Protein AF-A0A836CJT6-F1 (afdb_monomer_lite)

Foldseek 3Di:
DVVVLVVLLVVLLVLLVCCLPPVLVVLLVCLVVVVLVCLLVVLLVPVVVSCVPNLVSLVVSLVVLVVCCVPVVDVLSVLLSVLSVCLNVLCVPVLVVLSVCSNVSDDDCVSVSSNSNSVSSVVSSCSSVVSVD

pLDDT: mean 92.25, std 6.85, range [55.88, 97.19]

Organism: NCBI:txid303371

Structure (mmCIF, N/CA/C/O backbone):
data_AF-A0A836CJT6-F1
#
_entry.id   AF-A0A836CJT6-F1
#
loop_
_atom_site.group_PDB
_atom_site.id
_atom_site.type_symbol
_atom_site.label_atom_id
_atom_site.label_alt_id
_atom_site.label_comp_id
_atom_site.label_asym_id
_atom_site.label_entity_id
_atom_site.label_seq_id
_atom_site.pdbx_PDB_ins_code
_atom_site.Cartn_x
_atom_site.Cartn_y
_atom_site.Cartn_z
_atom_site.occupancy
_atom_site.B_iso_or_equiv
_atom_site.auth_seq_id
_atom_site.auth_comp_id
_atom_site.auth_asym_id
_atom_site.auth_atom_id
_atom_site.pdbx_PDB_model_num
ATOM 1 N N . MET A 1 1 ? 16.623 2.764 -16.867 1.00 82.31 1 MET A N 1
ATOM 2 C CA . MET A 1 1 ? 15.172 2.897 -16.594 1.00 82.31 1 MET A CA 1
ATOM 3 C C . MET A 1 1 ? 14.659 1.718 -15.795 1.00 82.31 1 MET A C 1
ATOM 5 O O . MET A 1 1 ? 14.058 1.950 -14.761 1.00 82.31 1 MET A O 1
ATOM 9 N N . GLU A 1 2 ? 14.946 0.492 -16.228 1.00 87.88 2 GLU A N 1
ATOM 10 C CA . GLU A 1 2 ? 14.564 -0.740 -15.528 1.00 87.88 2 GLU A CA 1
ATOM 11 C C . GLU A 1 2 ? 15.011 -0.769 -14.060 1.00 87.88 2 GLU A C 1
ATOM 13 O O . GLU A 1 2 ? 14.169 -0.900 -13.185 1.00 87.88 2 GLU A O 1
ATOM 18 N N . ALA A 1 3 ? 16.288 -0.495 -13.761 1.00 92.44 3 ALA A N 1
ATOM 19 C CA . ALA A 1 3 ? 16.773 -0.433 -12.375 1.00 92.44 3 ALA A CA 1
ATOM 20 C C . ALA A 1 3 ? 15.994 0.568 -11.494 1.00 92.44 3 ALA A C 1
ATOM 22 O O . ALA A 1 3 ? 15.660 0.266 -10.355 1.00 92.44 3 ALA A O 1
ATOM 23 N N . ALA A 1 4 ? 15.654 1.749 -12.025 1.00 93.69 4 ALA A N 1
ATOM 24 C CA . ALA A 1 4 ? 14.857 2.735 -11.292 1.00 93.69 4 ALA A CA 1
ATOM 25 C C . ALA A 1 4 ? 13.405 2.264 -11.092 1.00 93.69 4 ALA A C 1
ATOM 27 O O . ALA A 1 4 ? 12.839 2.462 -10.019 1.00 93.69 4 ALA A O 1
ATOM 28 N N . ALA A 1 5 ? 12.820 1.618 -12.106 1.00 92.75 5 ALA A N 1
ATOM 29 C CA . ALA A 1 5 ? 11.484 1.037 -12.022 1.00 92.75 5 ALA A CA 1
ATOM 30 C C . ALA A 1 5 ? 11.434 -0.085 -10.972 1.00 92.75 5 ALA A C 1
ATOM 32 O O . ALA A 1 5 ? 10.568 -0.050 -10.103 1.00 92.75 5 ALA A O 1
ATOM 33 N N . LEU A 1 6 ? 12.416 -0.992 -10.980 1.00 93.62 6 LEU A N 1
ATOM 34 C CA . LEU A 1 6 ? 12.587 -2.057 -9.989 1.00 93.62 6 LEU A CA 1
ATOM 35 C C . LEU A 1 6 ? 12.739 -1.505 -8.569 1.00 93.62 6 LEU A C 1
ATOM 37 O O . LEU A 1 6 ? 12.069 -1.988 -7.662 1.00 93.62 6 LEU A O 1
ATOM 41 N N . THR A 1 7 ? 13.553 -0.465 -8.365 1.00 95.19 7 THR A N 1
ATOM 42 C CA . THR A 1 7 ? 13.710 0.163 -7.043 1.00 95.19 7 THR A CA 1
ATOM 43 C C . THR A 1 7 ? 12.394 0.748 -6.534 1.00 95.19 7 THR A C 1
ATOM 45 O O . THR A 1 7 ? 11.990 0.458 -5.408 1.00 95.19 7 THR A O 1
ATOM 48 N N . LEU A 1 8 ? 11.692 1.546 -7.349 1.00 95.38 8 LEU A N 1
ATOM 49 C CA . LEU A 1 8 ? 10.407 2.123 -6.935 1.00 95.38 8 LEU A CA 1
ATOM 50 C C . LEU A 1 8 ? 9.344 1.047 -6.709 1.00 95.38 8 LEU A C 1
ATOM 52 O O . LEU A 1 8 ? 8.547 1.156 -5.780 1.00 95.38 8 LEU A O 1
ATOM 56 N N . HIS A 1 9 ? 9.347 -0.003 -7.524 1.00 95.38 9 HIS A N 1
ATOM 57 C CA . HIS A 1 9 ? 8.439 -1.130 -7.368 1.00 95.38 9 HIS A CA 1
ATOM 58 C C . HIS A 1 9 ? 8.728 -1.899 -6.082 1.00 95.38 9 HIS A C 1
ATOM 60 O O . HIS A 1 9 ? 7.799 -2.206 -5.343 1.00 95.38 9 HIS A O 1
ATOM 66 N N . GLY A 1 10 ? 10.000 -2.142 -5.756 1.00 95.75 10 GLY A N 1
ATOM 67 C CA . GLY A 1 10 ? 10.403 -2.790 -4.508 1.00 95.75 10 GLY A CA 1
ATOM 68 C C . GLY A 1 10 ? 9.956 -1.992 -3.285 1.00 95.75 10 GLY A C 1
ATOM 69 O O . GLY A 1 10 ? 9.366 -2.552 -2.362 1.00 95.75 10 GLY A O 1
ATOM 70 N N . LEU A 1 11 ? 10.137 -0.667 -3.313 1.00 96.12 11 LEU A N 1
ATOM 71 C CA . LEU A 1 11 ? 9.628 0.234 -2.273 1.00 96.12 11 LEU A CA 1
ATOM 72 C C . LEU A 1 11 ? 8.097 0.188 -2.176 1.00 96.12 11 LEU A C 1
ATOM 74 O O . LEU A 1 11 ? 7.547 0.085 -1.080 1.00 96.12 11 LEU A O 1
ATOM 78 N N . HIS A 1 12 ? 7.404 0.226 -3.315 1.00 95.50 12 HIS A N 1
ATOM 79 C CA . HIS A 1 12 ? 5.946 0.173 -3.373 1.00 95.50 12 HIS A CA 1
ATOM 80 C C . HIS A 1 12 ? 5.402 -1.153 -2.822 1.00 95.50 12 HIS A C 1
ATOM 82 O O . HIS A 1 12 ? 4.493 -1.166 -1.991 1.00 95.50 12 HIS A O 1
ATOM 88 N N . ALA A 1 13 ? 5.975 -2.281 -3.235 1.00 95.31 13 ALA A N 1
ATOM 89 C CA . ALA A 1 13 ? 5.598 -3.602 -2.755 1.00 95.31 13 ALA A CA 1
ATOM 90 C C . ALA A 1 13 ? 5.935 -3.800 -1.277 1.00 95.31 13 ALA A C 1
ATOM 92 O O . ALA A 1 13 ? 5.105 -4.334 -0.543 1.00 95.31 13 ALA A O 1
ATOM 93 N N . GLY A 1 14 ? 7.080 -3.294 -0.812 1.00 95.75 14 GLY A N 1
ATOM 94 C CA . GLY A 1 14 ? 7.437 -3.268 0.604 1.00 95.75 14 GLY A CA 1
ATOM 95 C C . GLY A 1 14 ? 6.433 -2.476 1.444 1.00 95.75 14 GLY A C 1
ATOM 96 O O . GLY A 1 14 ? 5.975 -2.967 2.475 1.00 95.75 14 GLY A O 1
ATOM 97 N N . ALA A 1 15 ? 6.010 -1.297 0.977 1.00 95.00 15 ALA A N 1
ATOM 98 C CA . ALA A 1 15 ? 4.978 -0.503 1.642 1.00 95.00 15 ALA A CA 1
ATOM 99 C C . ALA A 1 15 ? 3.629 -1.242 1.684 1.00 95.00 15 ALA A C 1
ATOM 101 O O . ALA A 1 15 ? 3.010 -1.345 2.743 1.00 95.00 15 ALA A O 1
ATOM 102 N N . MET A 1 16 ? 3.192 -1.828 0.564 1.00 94.69 16 MET A N 1
ATOM 103 C CA . MET A 1 16 ? 1.957 -2.621 0.516 1.00 94.69 16 MET A CA 1
ATOM 104 C C . MET A 1 16 ? 2.021 -3.843 1.436 1.00 94.69 16 MET A C 1
ATOM 106 O O . MET A 1 16 ? 1.040 -4.163 2.113 1.00 94.69 16 MET A O 1
ATOM 110 N N . LEU A 1 17 ? 3.169 -4.521 1.488 1.00 95.75 17 LEU A N 1
ATOM 111 C CA . LEU A 1 17 ? 3.397 -5.643 2.388 1.00 95.75 17 LEU A CA 1
ATOM 112 C C . LEU A 1 17 ? 3.323 -5.188 3.844 1.00 95.75 17 LEU A C 1
ATOM 114 O O . LEU A 1 17 ? 2.569 -5.786 4.603 1.00 95.75 17 LEU A O 1
ATOM 118 N N . PHE A 1 18 ? 4.018 -4.109 4.211 1.00 95.56 18 PHE A N 1
ATOM 119 C CA . PHE A 1 18 ? 3.990 -3.541 5.559 1.00 95.56 18 PHE A CA 1
ATOM 120 C C . PHE A 1 18 ? 2.566 -3.195 6.000 1.00 95.56 18 PHE A C 1
ATOM 122 O O . PHE A 1 18 ? 2.142 -3.570 7.093 1.00 95.56 18 PHE A O 1
ATOM 129 N N . VAL A 1 19 ? 1.783 -2.532 5.144 1.00 94.94 19 VAL A N 1
ATOM 130 C CA . VAL A 1 19 ? 0.396 -2.199 5.487 1.00 94.94 19 VAL A CA 1
ATOM 131 C C . VAL A 1 19 ? -0.440 -3.466 5.691 1.00 94.94 19 VAL A C 1
ATOM 133 O O . VAL A 1 19 ? -1.227 -3.539 6.630 1.00 94.94 19 VAL A O 1
ATOM 136 N N . SER A 1 20 ? -0.256 -4.482 4.853 1.00 95.25 20 SER A N 1
ATOM 137 C CA . SER A 1 20 ? -0.975 -5.755 4.953 1.00 95.25 20 SER A CA 1
ATOM 138 C C . SER A 1 20 ? -0.576 -6.579 6.185 1.00 95.25 20 SER A C 1
ATOM 140 O O . SER A 1 20 ? -1.434 -7.161 6.842 1.00 95.25 20 SER A O 1
ATOM 142 N N . THR A 1 21 ? 0.706 -6.646 6.537 1.00 95.06 21 THR A N 1
ATOM 143 C CA . THR A 1 21 ? 1.191 -7.543 7.601 1.00 95.06 21 THR A CA 1
ATOM 144 C C . THR A 1 21 ? 1.268 -6.878 8.967 1.00 95.06 21 THR A C 1
ATOM 146 O O . THR A 1 21 ? 1.066 -7.550 9.979 1.00 95.06 21 THR A O 1
ATOM 149 N N . VAL A 1 22 ? 1.530 -5.571 9.004 1.00 95.19 22 VAL A N 1
ATOM 150 C CA . VAL A 1 22 ? 1.678 -4.796 10.237 1.00 95.19 22 VAL A CA 1
ATOM 151 C C . VAL A 1 22 ? 0.414 -3.993 10.495 1.00 95.19 22 VAL A C 1
ATOM 153 O O . VAL A 1 22 ? -0.291 -4.269 11.461 1.00 95.19 22 VAL A O 1
ATOM 156 N N . THR A 1 23 ? 0.069 -3.036 9.629 1.00 93.94 23 THR A N 1
ATOM 157 C CA . THR A 1 23 ? -1.048 -2.118 9.910 1.00 93.94 23 THR A CA 1
ATOM 158 C C . THR A 1 23 ? -2.386 -2.846 9.986 1.00 93.94 23 THR A C 1
ATOM 160 O O . THR A 1 23 ? -3.111 -2.687 10.968 1.00 93.94 23 THR A O 1
ATOM 163 N N . ALA A 1 24 ? -2.710 -3.682 8.999 1.00 95.38 24 ALA A N 1
ATOM 164 C CA . ALA A 1 24 ? -3.960 -4.426 8.997 1.00 95.38 24 ALA A CA 1
ATOM 165 C C . ALA A 1 24 ? -4.026 -5.391 10.187 1.00 95.38 24 ALA A C 1
ATOM 167 O O . ALA A 1 24 ? -5.063 -5.485 10.832 1.00 95.38 24 ALA A O 1
ATOM 168 N N . ARG A 1 25 ? -2.914 -6.031 10.569 1.00 94.50 25 ARG A N 1
ATOM 169 C CA . ARG A 1 25 ? -2.871 -6.893 11.758 1.00 94.50 25 ARG A CA 1
ATOM 170 C C . ARG A 1 25 ? -3.108 -6.115 13.052 1.00 94.50 25 ARG A C 1
ATOM 172 O O . ARG A 1 25 ? -3.868 -6.580 13.899 1.00 94.50 25 ARG A O 1
ATOM 179 N N . THR A 1 26 ? -2.509 -4.935 13.198 1.00 94.62 26 THR A N 1
ATOM 180 C CA . THR A 1 26 ? -2.733 -4.046 14.348 1.00 94.62 26 THR A CA 1
ATOM 181 C C . THR A 1 26 ? -4.195 -3.609 14.432 1.00 94.62 26 THR A C 1
ATOM 183 O O . THR A 1 26 ? -4.815 -3.728 15.487 1.00 94.62 26 THR A O 1
ATOM 186 N N . LEU A 1 27 ? -4.782 -3.183 13.312 1.00 95.31 27 LEU A N 1
ATOM 187 C CA . LEU A 1 27 ? -6.192 -2.793 13.238 1.00 95.31 27 LEU A CA 1
ATOM 188 C C . LEU A 1 27 ? -7.138 -3.971 13.505 1.00 95.31 27 LEU A C 1
ATOM 190 O O . LEU A 1 27 ? -8.125 -3.822 14.222 1.00 95.31 27 LEU A O 1
ATOM 194 N N . MET A 1 28 ? -6.815 -5.166 13.012 1.00 97.00 28 MET A N 1
ATOM 195 C CA . MET A 1 28 ? -7.570 -6.386 13.306 1.00 97.00 28 MET A CA 1
ATOM 196 C C . MET A 1 28 ? -7.460 -6.788 14.781 1.00 97.00 28 MET A C 1
ATOM 198 O O . MET A 1 28 ? -8.442 -7.256 15.360 1.00 97.00 28 MET A O 1
ATOM 202 N N . LYS A 1 29 ? -6.307 -6.556 15.424 1.00 97.19 29 LYS A N 1
ATOM 203 C CA . LYS A 1 29 ? -6.153 -6.753 16.870 1.00 97.19 29 LYS A CA 1
ATOM 204 C C . LYS A 1 29 ? -7.028 -5.770 17.653 1.00 97.19 29 LYS A C 1
ATOM 206 O O . LYS A 1 29 ? -7.750 -6.210 18.549 1.00 97.19 29 LYS A O 1
ATOM 211 N N . ALA A 1 30 ? -7.050 -4.493 17.269 1.00 95.56 30 ALA A N 1
ATOM 212 C CA . ALA A 1 30 ? -7.975 -3.506 17.832 1.00 95.56 30 ALA A CA 1
ATOM 213 C C . ALA A 1 30 ? -9.439 -3.946 17.648 1.00 95.56 30 ALA A C 1
ATOM 215 O O . ALA A 1 30 ? -10.212 -3.949 18.605 1.00 95.56 30 ALA A O 1
ATOM 216 N N . CYS A 1 31 ? -9.789 -4.461 16.462 1.00 95.56 31 CYS A N 1
ATOM 217 C CA . CYS A 1 31 ? -11.120 -5.002 16.188 1.00 95.56 31 CYS A CA 1
ATOM 218 C C . CYS A 1 31 ? -11.492 -6.174 17.103 1.00 95.56 31 CYS A C 1
ATOM 220 O O . CYS A 1 31 ? -12.627 -6.255 17.571 1.00 95.56 31 CYS A O 1
ATOM 222 N N . SER A 1 32 ? -10.556 -7.094 17.355 1.00 96.62 32 SER A N 1
ATOM 223 C CA . SER A 1 32 ? -10.782 -8.233 18.255 1.00 96.62 32 SER A CA 1
ATOM 224 C C . SER A 1 32 ? -10.946 -7.810 19.716 1.00 96.62 32 SER A C 1
ATOM 226 O O . SER A 1 32 ? -11.720 -8.423 20.445 1.00 96.62 32 SER A O 1
ATOM 228 N N . ASN A 1 33 ? -10.284 -6.723 20.116 1.00 96.94 33 ASN A N 1
ATOM 229 C CA . ASN A 1 33 ? -10.407 -6.133 21.445 1.00 96.94 33 ASN A CA 1
ATOM 230 C C . ASN A 1 33 ? -11.618 -5.186 21.571 1.00 96.94 33 ASN A C 1
ATOM 232 O O . ASN A 1 33 ? -11.853 -4.662 22.654 1.00 96.94 33 ASN A O 1
ATOM 236 N N . LYS A 1 34 ? -12.374 -4.960 20.482 1.00 95.00 34 LYS A N 1
ATOM 237 C CA . LYS A 1 34 ? -13.449 -3.953 20.385 1.00 95.00 34 LYS A CA 1
ATOM 238 C C . LYS A 1 34 ? -12.982 -2.531 20.743 1.00 95.00 34 LYS A C 1
ATOM 240 O O . LYS A 1 34 ? -13.758 -1.727 21.246 1.00 95.00 34 LYS A O 1
ATOM 245 N N . ASP A 1 35 ? -11.717 -2.227 20.465 1.00 94.88 35 ASP A N 1
ATOM 246 C CA . ASP A 1 35 ? -11.100 -0.933 20.753 1.00 94.88 35 ASP A CA 1
ATOM 247 C C . ASP A 1 35 ? -11.358 0.048 19.599 1.00 94.88 35 ASP A C 1
ATOM 249 O O . ASP A 1 35 ? -10.524 0.266 18.715 1.00 94.88 35 ASP A O 1
ATOM 253 N N . GLU A 1 36 ? -12.578 0.584 19.559 1.00 93.44 36 GLU A N 1
ATOM 254 C CA . GLU A 1 36 ? -12.979 1.559 18.542 1.00 93.44 36 GLU A CA 1
ATOM 255 C C . GLU A 1 36 ? -12.220 2.881 18.665 1.00 93.44 36 GLU A C 1
ATOM 257 O O . GLU A 1 36 ? -11.945 3.523 17.650 1.00 93.44 36 GLU A O 1
ATOM 262 N N . ASP A 1 37 ? -11.875 3.289 19.884 1.00 92.31 37 ASP A N 1
ATOM 263 C CA . ASP A 1 37 ? -11.223 4.570 20.147 1.00 92.31 37 ASP A CA 1
ATOM 264 C C . ASP A 1 37 ? -9.808 4.593 19.581 1.00 92.31 37 ASP A C 1
ATOM 266 O O . ASP A 1 37 ? -9.404 5.580 18.958 1.00 92.31 37 ASP A O 1
ATOM 270 N N . LEU A 1 38 ? -9.068 3.488 19.712 1.00 92.75 38 LEU A N 1
ATOM 271 C CA . LEU A 1 38 ? -7.776 3.339 19.055 1.00 92.75 38 LEU A CA 1
ATOM 272 C C . LEU A 1 38 ? -7.905 3.495 17.539 1.00 92.75 38 LEU A C 1
ATOM 274 O O . LEU A 1 38 ? -7.123 4.231 16.942 1.00 92.75 38 LEU A O 1
ATOM 278 N N . ILE A 1 39 ? -8.896 2.855 16.912 1.00 93.88 39 ILE A N 1
ATOM 279 C CA . ILE A 1 39 ? -9.104 2.932 15.458 1.00 93.88 39 ILE A CA 1
ATOM 280 C C . ILE A 1 39 ? -9.434 4.371 15.039 1.00 93.88 39 ILE A C 1
ATOM 282 O O . ILE A 1 39 ? -8.799 4.902 14.125 1.00 93.88 39 ILE A O 1
ATOM 286 N N . LYS A 1 40 ? -10.374 5.023 15.735 1.00 91.75 40 LYS A N 1
ATOM 287 C CA . LYS A 1 40 ? -10.813 6.402 15.457 1.00 91.75 40 LYS A CA 1
ATOM 288 C C . LYS A 1 40 ? -9.689 7.423 15.641 1.00 91.75 40 LYS A C 1
ATOM 290 O O . LYS A 1 40 ? -9.667 8.426 14.938 1.00 91.75 40 LYS A O 1
ATOM 295 N N . ARG A 1 41 ? -8.739 7.174 16.548 1.00 91.44 41 ARG A N 1
ATOM 296 C CA . ARG A 1 41 ? -7.563 8.040 16.759 1.00 91.44 41 ARG A CA 1
ATOM 297 C C . ARG A 1 41 ? -6.428 7.742 15.786 1.00 91.44 41 ARG A C 1
ATOM 299 O O . ARG A 1 41 ? -5.779 8.662 15.298 1.00 91.44 41 ARG A O 1
ATOM 306 N N . PHE A 1 42 ? -6.176 6.467 15.511 1.00 92.06 42 PHE A N 1
ATOM 307 C CA . PHE A 1 42 ? -5.073 6.027 14.664 1.00 92.06 42 PHE A CA 1
ATOM 308 C C . PHE A 1 42 ? -5.329 6.335 13.186 1.00 92.06 42 PHE A C 1
ATOM 310 O O . PHE A 1 42 ? -4.452 6.869 12.508 1.00 92.06 42 PHE A O 1
ATOM 317 N N . PHE A 1 43 ? -6.526 6.022 12.679 1.00 92.56 43 PHE A N 1
ATOM 318 C CA . PHE A 1 43 ? -6.816 6.081 11.246 1.00 92.56 43 PHE A CA 1
ATOM 319 C C . PHE A 1 43 ? -6.647 7.480 10.629 1.00 92.56 43 PHE A C 1
ATOM 321 O O . PHE A 1 43 ? -5.977 7.577 9.597 1.00 92.56 43 PHE A O 1
ATOM 328 N N . PRO A 1 44 ? -7.164 8.573 11.231 1.00 90.56 44 PRO A N 1
ATOM 329 C CA . PRO A 1 44 ? -7.032 9.914 10.660 1.00 90.56 44 PRO A CA 1
ATOM 330 C C . PRO A 1 44 ? -5.588 10.417 10.583 1.00 90.56 44 PRO A C 1
ATOM 332 O O . PRO A 1 44 ? -5.304 11.294 9.775 1.00 90.56 44 PRO A O 1
ATOM 335 N N . ILE A 1 45 ? -4.681 9.865 11.396 1.00 91.62 45 ILE A N 1
ATOM 336 C CA . ILE A 1 45 ? -3.251 10.204 11.392 1.00 91.62 45 ILE A CA 1
ATOM 337 C C . ILE A 1 45 ? -2.508 9.328 10.382 1.00 91.62 45 ILE A C 1
ATOM 339 O O . ILE A 1 45 ? -1.745 9.819 9.551 1.00 91.62 45 ILE A O 1
ATOM 343 N N . TRP A 1 46 ? -2.738 8.018 10.444 1.00 93.38 46 TRP A N 1
ATOM 344 C CA . TRP A 1 46 ? -2.023 7.046 9.627 1.00 93.38 46 TRP A CA 1
ATOM 345 C C . TRP A 1 46 ? -2.383 7.145 8.139 1.00 93.38 46 TRP A C 1
ATOM 347 O O . TRP A 1 46 ? -1.493 7.080 7.290 1.00 93.38 46 TRP A O 1
ATOM 357 N N . TRP A 1 47 ? -3.668 7.318 7.805 1.00 92.06 47 TRP A N 1
ATOM 358 C CA . TRP A 1 47 ? -4.120 7.277 6.414 1.00 92.06 47 TRP A CA 1
ATOM 359 C C . TRP A 1 47 ? -3.518 8.393 5.541 1.00 92.06 47 TRP A C 1
ATOM 361 O O . TRP A 1 47 ? -2.964 8.056 4.492 1.00 92.06 47 TRP A O 1
ATOM 371 N N . PRO A 1 48 ? -3.567 9.689 5.924 1.00 92.44 48 PRO A N 1
ATOM 372 C CA . PRO A 1 48 ? -2.972 10.752 5.115 1.00 92.44 48 PRO A CA 1
ATOM 373 C C . PRO A 1 48 ? -1.471 10.546 4.904 1.00 92.44 48 PRO A C 1
ATOM 375 O O . PRO A 1 48 ? -1.016 10.595 3.767 1.00 92.44 48 PRO A O 1
ATOM 378 N N . ALA A 1 49 ? -0.728 10.205 5.962 1.00 92.69 49 ALA A N 1
ATOM 379 C CA . ALA A 1 49 ? 0.710 9.954 5.872 1.00 92.69 49 ALA A CA 1
ATOM 380 C C . ALA A 1 49 ? 1.036 8.787 4.925 1.00 92.69 49 ALA A C 1
ATOM 382 O O . ALA A 1 49 ? 1.918 8.890 4.073 1.00 92.69 49 ALA A O 1
ATOM 383 N N . GLY A 1 50 ? 0.290 7.682 5.031 1.00 91.94 50 GLY A N 1
ATOM 384 C CA . GLY A 1 50 ? 0.444 6.537 4.139 1.00 91.94 50 GLY A CA 1
ATOM 385 C C . GLY A 1 50 ? 0.091 6.870 2.688 1.00 91.94 50 GLY A C 1
ATOM 386 O O . GLY A 1 50 ? 0.829 6.496 1.778 1.00 91.94 50 GLY A O 1
ATOM 387 N N . ARG A 1 51 ? -1.013 7.588 2.455 1.00 92.69 51 ARG A N 1
ATOM 388 C CA . ARG A 1 51 ? -1.458 8.017 1.121 1.00 92.69 51 ARG A CA 1
ATOM 389 C C . ARG A 1 51 ? -0.440 8.943 0.460 1.00 92.69 51 ARG A C 1
ATOM 391 O O . ARG A 1 51 ? -0.102 8.717 -0.698 1.00 92.69 51 ARG A O 1
ATOM 398 N N . ASP A 1 52 ? 0.033 9.956 1.179 1.00 94.44 52 ASP A N 1
ATOM 399 C CA . ASP A 1 52 ? 0.914 10.997 0.638 1.00 94.44 52 ASP A CA 1
ATOM 400 C C . ASP A 1 52 ? 2.293 10.440 0.258 1.00 94.44 52 ASP A C 1
ATOM 402 O O . ASP A 1 52 ? 2.944 10.968 -0.639 1.00 94.44 52 ASP A O 1
ATOM 406 N N . LEU A 1 53 ? 2.694 9.315 0.859 1.00 91.94 53 LEU A N 1
ATOM 407 C CA . LEU A 1 53 ? 3.849 8.531 0.429 1.00 91.94 53 LEU A CA 1
ATOM 408 C C . LEU A 1 53 ? 3.517 7.565 -0.722 1.00 91.94 53 LEU A C 1
ATOM 410 O O . LEU A 1 53 ? 4.198 7.550 -1.748 1.00 91.94 53 LEU A O 1
ATOM 414 N N . MET A 1 54 ? 2.496 6.718 -0.553 1.00 93.06 54 MET A N 1
ATOM 415 C CA . MET A 1 54 ? 2.244 5.587 -1.455 1.00 93.06 54 MET A CA 1
ATOM 416 C C . MET A 1 54 ? 1.651 6.002 -2.802 1.00 93.06 54 MET A C 1
ATOM 418 O O . MET A 1 54 ? 1.948 5.354 -3.804 1.00 93.06 54 MET A O 1
ATOM 422 N N . LEU A 1 55 ? 0.824 7.051 -2.858 1.00 93.62 55 LEU A N 1
ATOM 423 C CA . LEU A 1 55 ? 0.182 7.465 -4.106 1.00 93.62 55 LEU A CA 1
ATOM 424 C C . LEU A 1 55 ? 1.203 8.022 -5.116 1.00 93.62 55 LEU A C 1
ATOM 426 O O . LEU A 1 55 ? 1.245 7.494 -6.230 1.00 93.62 55 LEU A O 1
ATOM 430 N N . PRO A 1 56 ? 2.072 8.997 -4.772 1.00 95.69 56 PRO A N 1
ATOM 431 C CA . PRO A 1 56 ? 3.119 9.444 -5.691 1.00 95.69 56 PRO A CA 1
ATOM 432 C C . PRO A 1 56 ? 4.073 8.314 -6.080 1.00 95.69 56 PRO A C 1
ATOM 434 O O . PRO A 1 56 ? 4.440 8.199 -7.248 1.00 95.69 56 PRO A O 1
ATOM 437 N N . LEU A 1 57 ? 4.425 7.442 -5.127 1.00 95.12 57 LEU A N 1
ATOM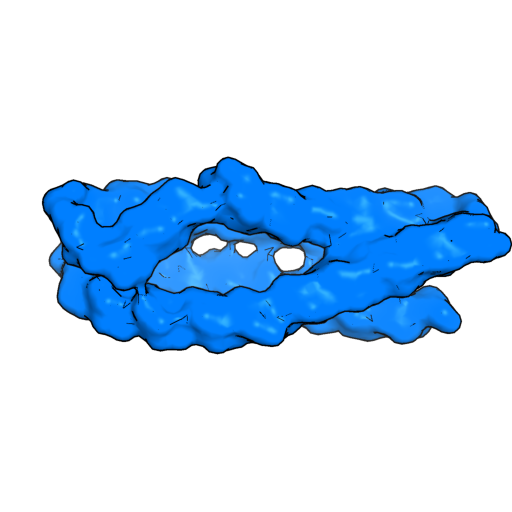 438 C CA . LEU A 1 57 ? 5.280 6.283 -5.375 1.00 95.12 57 LEU A CA 1
ATOM 439 C C . LEU A 1 57 ? 4.660 5.319 -6.399 1.00 95.12 57 LEU A C 1
ATOM 441 O O . LEU A 1 57 ? 5.331 4.927 -7.353 1.00 95.12 57 LEU A O 1
ATOM 445 N N . GLY A 1 58 ? 3.382 4.969 -6.234 1.00 94.88 58 GLY A N 1
ATOM 446 C CA . GLY A 1 58 ? 2.654 4.098 -7.157 1.00 94.88 58 GLY A CA 1
ATOM 447 C C . GLY A 1 58 ? 2.512 4.716 -8.548 1.00 94.88 58 GLY A C 1
ATOM 448 O O . GLY A 1 58 ? 2.783 4.050 -9.546 1.00 94.88 58 GLY A O 1
ATOM 449 N N . VAL A 1 59 ? 2.173 6.007 -8.633 1.00 95.94 59 VAL A N 1
ATOM 450 C CA . VAL A 1 59 ? 2.067 6.726 -9.916 1.00 95.94 59 VAL A CA 1
ATOM 451 C C . VAL A 1 59 ? 3.420 6.784 -10.630 1.00 95.94 59 VAL A C 1
ATOM 453 O O . VAL A 1 59 ? 3.499 6.451 -11.813 1.00 95.94 59 VAL A O 1
ATOM 456 N N . ALA A 1 60 ? 4.496 7.142 -9.924 1.00 96.12 60 ALA A N 1
ATOM 457 C CA . ALA A 1 60 ? 5.842 7.196 -10.492 1.00 96.12 60 ALA A CA 1
ATOM 458 C C . ALA A 1 60 ? 6.326 5.811 -10.950 1.00 96.12 60 ALA A C 1
ATOM 460 O O . ALA A 1 60 ? 6.866 5.674 -12.047 1.00 96.12 60 ALA A O 1
ATOM 461 N N . CYS A 1 61 ? 6.090 4.773 -10.145 1.00 95.19 61 CYS A N 1
ATOM 462 C CA . CYS A 1 61 ? 6.434 3.396 -10.485 1.00 95.19 61 CYS A CA 1
ATOM 463 C C . CYS A 1 61 ? 5.668 2.909 -11.729 1.00 95.19 61 CYS A C 1
ATOM 465 O O . CYS A 1 61 ? 6.283 2.417 -12.677 1.00 95.19 61 CYS A O 1
ATOM 467 N N . CYS A 1 62 ? 4.350 3.130 -11.778 1.00 95.81 62 CYS A N 1
ATOM 468 C CA . CYS A 1 62 ? 3.512 2.803 -12.932 1.00 95.81 62 CYS A CA 1
ATOM 469 C C . CYS A 1 62 ? 3.984 3.534 -14.201 1.00 95.81 62 CYS A C 1
ATOM 471 O O . CYS A 1 62 ? 4.099 2.922 -15.264 1.00 95.81 62 CYS A O 1
ATOM 473 N N . ALA A 1 63 ? 4.310 4.826 -14.096 1.00 96.56 63 ALA A N 1
ATOM 474 C CA . ALA A 1 63 ? 4.803 5.621 -15.218 1.00 96.56 63 ALA A CA 1
ATOM 475 C C . ALA A 1 63 ? 6.170 5.133 -15.725 1.00 96.56 63 ALA A C 1
ATOM 477 O O . ALA A 1 63 ? 6.375 5.037 -16.939 1.00 96.56 63 ALA A O 1
ATOM 478 N N . LEU A 1 64 ? 7.103 4.786 -14.830 1.00 96.00 64 LEU A N 1
ATOM 479 C CA . LEU A 1 64 ? 8.417 4.265 -15.219 1.00 96.00 64 LEU A CA 1
ATOM 480 C C . LEU A 1 64 ? 8.313 2.911 -15.922 1.00 96.00 64 LEU A C 1
ATOM 482 O O . LEU A 1 64 ? 8.932 2.740 -16.975 1.00 96.00 64 LEU A O 1
ATOM 486 N N . TRP A 1 65 ? 7.513 1.982 -15.393 1.00 96.19 65 TRP A N 1
ATOM 487 C CA . TRP A 1 65 ? 7.276 0.690 -16.036 1.00 96.19 65 TRP A CA 1
ATOM 488 C C . TRP A 1 65 ? 6.561 0.837 -17.381 1.00 96.19 65 TRP A C 1
ATOM 490 O O . TRP A 1 65 ? 7.001 0.258 -18.374 1.00 96.19 65 TRP A O 1
ATOM 500 N N . GLY A 1 66 ? 5.536 1.691 -17.459 1.00 96.12 66 GLY A N 1
ATOM 501 C CA . GLY A 1 66 ? 4.835 1.983 -18.710 1.00 96.12 66 GLY A CA 1
ATOM 502 C C . GLY A 1 66 ? 5.751 2.607 -19.766 1.00 96.12 66 GLY A C 1
ATOM 503 O O . GLY A 1 66 ? 5.737 2.200 -20.927 1.00 96.12 66 GLY A O 1
ATOM 504 N N . THR A 1 67 ? 6.624 3.534 -19.365 1.00 96.38 67 THR A N 1
ATOM 505 C CA . THR A 1 67 ? 7.611 4.141 -20.274 1.00 96.38 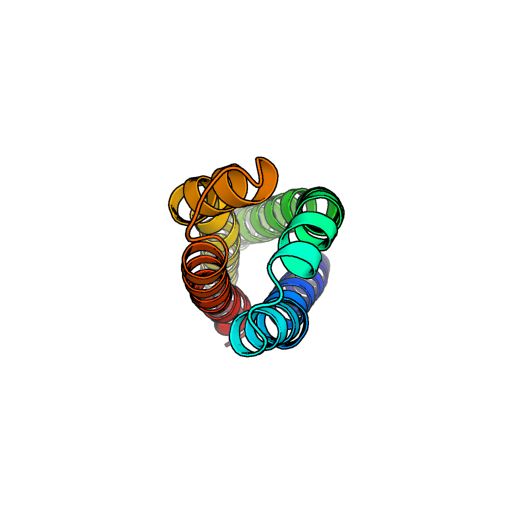67 THR A CA 1
ATOM 506 C C . THR A 1 67 ? 8.664 3.121 -20.708 1.00 96.38 67 THR A C 1
ATOM 508 O O . THR A 1 67 ? 9.085 3.120 -21.867 1.00 96.38 67 THR A O 1
ATOM 511 N N . HIS A 1 68 ? 9.101 2.239 -19.804 1.00 95.19 68 HIS A N 1
ATOM 512 C CA . HIS A 1 68 ? 10.034 1.168 -20.142 1.00 95.19 68 HIS A CA 1
ATOM 513 C C . HIS A 1 68 ? 9.417 0.195 -21.153 1.00 95.19 68 HIS A C 1
ATOM 515 O O . HIS A 1 68 ? 10.055 -0.096 -22.164 1.00 95.19 68 HIS A O 1
ATOM 521 N N . TYR A 1 69 ? 8.156 -0.203 -20.960 1.00 95.81 69 TYR A N 1
ATOM 522 C CA . TYR A 1 69 ? 7.416 -1.000 -21.936 1.00 95.81 69 TYR A CA 1
ATOM 523 C C . TYR A 1 69 ? 7.288 -0.286 -23.285 1.00 95.81 69 TYR A C 1
ATOM 525 O O . TYR A 1 69 ? 7.608 -0.872 -24.315 1.00 95.81 69 TYR A O 1
ATOM 533 N N . ALA A 1 70 ? 6.886 0.987 -23.303 1.00 96.06 70 ALA A N 1
ATOM 534 C CA . ALA A 1 70 ? 6.710 1.738 -24.545 1.00 96.06 70 ALA A CA 1
ATOM 535 C C . ALA A 1 70 ? 7.997 1.793 -25.390 1.00 96.06 70 ALA A C 1
ATOM 537 O O . ALA A 1 70 ? 7.930 1.724 -26.620 1.00 96.06 70 ALA A O 1
ATOM 538 N N . ARG A 1 71 ? 9.163 1.876 -24.730 1.00 95.94 71 ARG A N 1
ATOM 539 C CA . ARG A 1 71 ? 10.481 1.965 -25.377 1.00 95.94 71 ARG A CA 1
ATOM 540 C C . ARG A 1 71 ? 11.086 0.611 -25.741 1.00 95.94 71 ARG A C 1
ATOM 542 O O . ARG A 1 71 ? 11.614 0.472 -26.835 1.00 95.94 71 ARG A O 1
ATOM 549 N N . ALA A 1 72 ? 11.042 -0.357 -24.831 1.00 93.50 72 ALA A N 1
ATOM 550 C CA . ALA A 1 72 ? 11.766 -1.623 -24.963 1.00 93.50 72 ALA A CA 1
ATOM 551 C C . ALA A 1 72 ? 10.860 -2.814 -25.325 1.00 93.50 72 ALA A C 1
ATOM 553 O O . ALA A 1 72 ? 11.360 -3.891 -25.628 1.00 93.50 72 ALA A O 1
ATOM 554 N N . ARG A 1 73 ? 9.532 -2.629 -25.295 1.00 93.06 73 ARG A N 1
ATOM 555 C CA . ARG A 1 73 ? 8.504 -3.646 -25.592 1.00 93.06 73 ARG A CA 1
ATOM 556 C C . ARG A 1 73 ? 8.625 -4.924 -24.761 1.00 93.06 73 ARG A C 1
ATOM 558 O O . ARG A 1 73 ? 8.183 -5.985 -25.187 1.00 93.06 73 ARG A O 1
ATOM 565 N N . VAL A 1 74 ? 9.173 -4.811 -23.552 1.00 91.12 74 VAL A N 1
ATOM 566 C CA . VAL A 1 74 ? 9.386 -5.955 -22.665 1.00 91.12 74 VAL A CA 1
ATOM 567 C C . VAL A 1 74 ? 8.081 -6.318 -21.939 1.00 91.12 74 VAL A C 1
ATOM 569 O O . VAL A 1 74 ? 7.576 -5.491 -21.179 1.00 91.12 74 VAL A O 1
ATOM 572 N N . PRO A 1 75 ? 7.515 -7.527 -22.120 1.00 91.00 75 PRO A N 1
ATOM 573 C CA . PRO A 1 75 ? 6.194 -7.867 -21.579 1.00 91.00 75 PRO A CA 1
ATOM 574 C C . PRO A 1 75 ? 6.072 -7.742 -20.055 1.00 91.00 75 PRO A C 1
ATOM 576 O O . PRO A 1 75 ? 5.045 -7.270 -19.568 1.00 91.00 75 PRO A O 1
ATOM 579 N N . HIS A 1 76 ? 7.125 -8.084 -19.299 1.00 91.44 76 HIS A N 1
ATOM 580 C CA . HIS A 1 76 ? 7.101 -7.961 -17.836 1.00 91.44 76 HIS A CA 1
ATOM 581 C C . HIS A 1 76 ? 6.901 -6.504 -17.384 1.00 91.44 76 HIS A C 1
ATOM 583 O O . HIS A 1 76 ? 6.257 -6.253 -16.372 1.00 91.44 76 HIS A O 1
ATOM 589 N N . ALA A 1 77 ? 7.381 -5.527 -18.162 1.00 94.19 77 ALA A N 1
ATOM 590 C CA . ALA A 1 77 ? 7.223 -4.112 -17.851 1.00 94.19 77 ALA A CA 1
ATOM 591 C C . ALA A 1 77 ? 5.757 -3.666 -17.970 1.00 94.19 77 ALA A C 1
ATOM 593 O O . ALA A 1 77 ? 5.280 -2.874 -17.160 1.00 94.19 77 ALA A O 1
ATOM 594 N N . ALA A 1 78 ? 5.021 -4.208 -18.947 1.00 93.88 78 ALA A N 1
ATOM 595 C CA . ALA A 1 78 ? 3.583 -3.974 -19.063 1.00 93.88 78 ALA A CA 1
ATOM 596 C C . ALA A 1 78 ? 2.819 -4.609 -17.894 1.00 93.88 78 ALA A C 1
ATOM 598 O O . ALA A 1 78 ? 1.951 -3.961 -17.311 1.00 93.88 78 ALA A O 1
ATOM 599 N N . ALA A 1 79 ? 3.170 -5.844 -17.520 1.00 93.62 79 ALA A N 1
ATOM 600 C CA . ALA A 1 79 ? 2.564 -6.531 -16.382 1.00 93.62 79 ALA A CA 1
ATOM 601 C C . ALA A 1 79 ? 2.807 -5.777 -15.062 1.00 93.62 79 ALA A C 1
ATOM 603 O O . ALA A 1 79 ? 1.867 -5.555 -14.298 1.00 93.62 79 ALA A O 1
ATOM 604 N N . ALA A 1 80 ? 4.033 -5.302 -14.829 1.00 94.44 80 ALA A N 1
ATOM 605 C CA . ALA A 1 80 ? 4.380 -4.512 -13.652 1.00 94.44 80 ALA A CA 1
ATOM 606 C C . ALA A 1 80 ? 3.637 -3.166 -13.611 1.00 94.44 80 ALA A C 1
ATOM 608 O O . ALA A 1 80 ? 3.071 -2.806 -12.577 1.00 94.44 80 ALA A O 1
ATOM 609 N N . ALA A 1 81 ? 3.551 -2.450 -14.740 1.00 95.44 81 ALA A N 1
ATOM 610 C CA . ALA A 1 81 ? 2.759 -1.223 -14.829 1.00 95.44 81 ALA A CA 1
ATOM 611 C C . ALA A 1 81 ? 1.275 -1.481 -14.519 1.00 95.44 81 ALA A C 1
ATOM 613 O O . ALA A 1 81 ? 0.670 -0.744 -13.743 1.00 95.44 81 ALA A O 1
ATOM 614 N N . ALA A 1 82 ? 0.699 -2.548 -15.079 1.00 95.44 82 ALA A N 1
ATOM 615 C CA . ALA A 1 82 ? -0.694 -2.919 -14.850 1.00 95.44 82 ALA A CA 1
ATOM 616 C C . ALA A 1 82 ? -0.961 -3.294 -13.385 1.00 95.44 82 ALA A C 1
ATOM 618 O O . ALA A 1 82 ? -1.958 -2.854 -12.816 1.00 95.44 82 ALA A O 1
ATOM 619 N N . ALA A 1 83 ? -0.062 -4.048 -12.749 1.00 95.12 83 ALA A N 1
ATOM 620 C CA . ALA A 1 83 ? -0.188 -4.431 -11.347 1.00 95.12 83 ALA A CA 1
ATOM 621 C C . ALA A 1 83 ? -0.139 -3.218 -10.408 1.00 95.12 83 ALA A C 1
ATOM 623 O O . ALA A 1 83 ? -1.012 -3.056 -9.553 1.00 95.12 83 ALA A O 1
ATOM 624 N N . VAL A 1 84 ? 0.834 -2.321 -10.592 1.00 95.12 84 VAL A N 1
ATOM 625 C CA . VAL A 1 84 ? 0.936 -1.098 -9.783 1.00 95.12 84 VAL A CA 1
ATOM 626 C C . VAL A 1 84 ? -0.250 -0.174 -10.064 1.00 95.12 84 VAL A C 1
ATOM 628 O O . VAL A 1 84 ? -0.885 0.305 -9.123 1.00 95.12 84 VAL A O 1
ATOM 631 N N . GLY A 1 85 ? -0.631 0.002 -11.331 1.00 95.50 85 GLY A N 1
ATOM 632 C CA . GLY A 1 85 ? -1.826 0.750 -11.725 1.00 95.50 85 GLY A CA 1
ATOM 633 C C . GLY A 1 85 ? -3.099 0.213 -11.067 1.00 95.50 85 GLY A C 1
ATOM 634 O O . GLY A 1 85 ? -3.881 0.987 -10.511 1.00 95.50 85 GLY A O 1
ATOM 635 N N . PHE A 1 86 ? -3.267 -1.113 -11.029 1.00 96.12 86 PHE A N 1
ATOM 636 C CA . PHE A 1 86 ? -4.360 -1.769 -10.317 1.00 96.12 86 PHE A CA 1
ATOM 637 C C . PHE A 1 86 ? -4.363 -1.408 -8.832 1.00 96.12 86 PHE A C 1
ATOM 639 O O . PHE A 1 86 ? -5.419 -1.081 -8.308 1.00 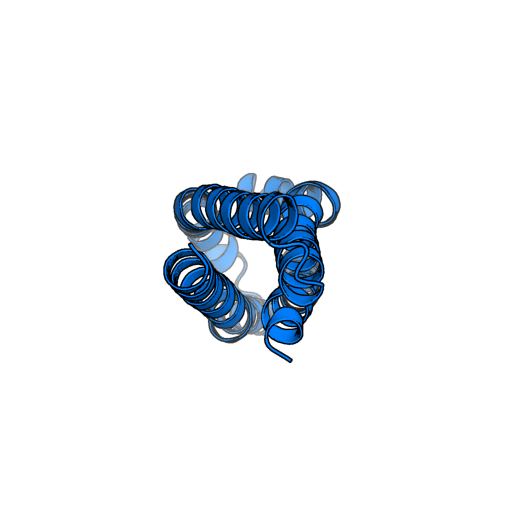96.12 86 PHE A O 1
ATOM 646 N N . THR A 1 87 ? -3.220 -1.400 -8.138 1.00 94.62 87 THR A N 1
ATOM 647 C CA . THR A 1 87 ? -3.208 -1.045 -6.705 1.00 94.62 87 THR A CA 1
ATOM 648 C C . THR A 1 87 ? -3.654 0.393 -6.430 1.00 94.62 87 THR A C 1
ATOM 650 O O . THR A 1 87 ? -4.360 0.642 -5.444 1.00 94.62 87 THR A O 1
ATOM 653 N N . VAL A 1 88 ? -3.290 1.331 -7.311 1.00 93.00 88 VAL A N 1
ATOM 654 C CA . VAL A 1 88 ? -3.701 2.739 -7.221 1.00 93.00 88 VAL A CA 1
ATOM 655 C C . VAL A 1 88 ? -5.203 2.852 -7.478 1.00 93.00 88 VAL A C 1
ATOM 657 O O . VAL A 1 88 ? -5.931 3.408 -6.653 1.00 93.00 88 VAL A O 1
ATOM 660 N N . ALA A 1 89 ? -5.686 2.251 -8.568 1.00 95.12 89 ALA A N 1
ATOM 661 C CA . ALA A 1 89 ? -7.101 2.244 -8.927 1.00 95.12 89 ALA A CA 1
ATOM 662 C C . ALA A 1 89 ? -7.965 1.544 -7.866 1.00 95.12 89 ALA A C 1
ATOM 664 O O . ALA A 1 89 ? -8.983 2.084 -7.447 1.00 95.12 89 ALA A O 1
ATOM 665 N N . TRP A 1 90 ? -7.539 0.385 -7.363 1.00 95.25 90 TRP A N 1
ATOM 666 C CA . TRP A 1 90 ? -8.224 -0.370 -6.310 1.00 95.25 90 TRP A CA 1
ATOM 667 C C . TRP A 1 90 ? -8.398 0.461 -5.041 1.00 95.25 90 TRP A C 1
ATOM 669 O O . TRP A 1 90 ? -9.472 0.481 -4.441 1.00 95.25 90 TRP A O 1
ATOM 679 N N . THR A 1 91 ? -7.362 1.208 -4.664 1.00 92.25 91 THR A N 1
ATOM 680 C CA . THR A 1 91 ? -7.422 2.106 -3.509 1.00 92.25 91 THR A CA 1
ATOM 681 C C . THR A 1 91 ? -8.452 3.223 -3.721 1.00 92.25 91 THR A C 1
ATOM 683 O O . THR A 1 91 ? -9.221 3.524 -2.810 1.00 92.25 91 THR A O 1
ATOM 686 N N . GLY A 1 92 ? -8.508 3.808 -4.920 1.00 89.81 92 GLY A N 1
ATOM 687 C CA . GLY A 1 92 ? -9.453 4.878 -5.254 1.00 89.81 92 GLY A CA 1
ATOM 688 C C . GLY A 1 92 ? -10.899 4.421 -5.471 1.00 89.81 92 GLY A C 1
ATOM 689 O O . GLY A 1 92 ? -11.820 5.173 -5.176 1.00 89.81 92 GLY A O 1
ATOM 690 N N . LEU A 1 93 ? -11.109 3.203 -5.973 1.00 91.94 93 LEU A N 1
ATOM 691 C CA . LEU A 1 93 ? -12.426 2.722 -6.403 1.00 91.94 93 LEU A CA 1
ATOM 692 C C . LEU A 1 93 ? -13.072 1.769 -5.394 1.00 91.94 93 LEU A C 1
ATOM 694 O O . LEU A 1 93 ? -14.257 1.891 -5.108 1.00 91.94 93 LEU A O 1
ATOM 698 N N . ALA A 1 94 ? -12.308 0.826 -4.839 1.00 91.81 94 ALA A N 1
ATOM 699 C CA . ALA A 1 94 ? -12.848 -0.232 -3.981 1.00 91.81 94 ALA A CA 1
ATOM 700 C C . ALA A 1 94 ? -12.730 0.077 -2.482 1.00 91.81 94 ALA A C 1
ATOM 702 O O . ALA A 1 94 ? -13.405 -0.554 -1.671 1.00 91.81 94 ALA A O 1
ATOM 703 N N . MET A 1 95 ? -11.855 1.012 -2.098 1.00 94.00 95 MET A N 1
ATOM 704 C CA . MET A 1 95 ? -11.552 1.297 -0.690 1.00 94.00 95 MET A CA 1
ATOM 705 C C . MET A 1 95 ? -12.008 2.684 -0.232 1.00 94.00 95 MET A C 1
ATOM 707 O O . MET A 1 95 ? -12.040 2.924 0.972 1.00 94.00 95 MET A O 1
ATOM 711 N N . MET A 1 96 ? -12.368 3.587 -1.152 1.00 91.88 96 MET A N 1
ATOM 712 C CA . MET A 1 96 ? -12.669 4.987 -0.821 1.00 91.88 96 MET A CA 1
ATOM 713 C C . MET A 1 96 ? -13.831 5.132 0.161 1.00 91.88 96 MET A C 1
ATOM 715 O O . MET A 1 96 ? -13.734 5.915 1.098 1.00 91.88 96 MET A O 1
ATOM 719 N N . GLU A 1 97 ? -14.889 4.335 0.003 1.00 90.12 97 GLU A N 1
ATOM 720 C CA . GLU A 1 97 ? -16.032 4.346 0.922 1.00 90.12 97 GLU A CA 1
ATOM 721 C C . GLU A 1 97 ? -15.606 4.025 2.366 1.00 90.12 97 GLU A C 1
ATOM 723 O O . GLU A 1 97 ? -15.968 4.746 3.296 1.00 90.12 97 GLU A O 1
ATOM 728 N N . ASP A 1 98 ? -14.777 2.990 2.553 1.00 92.00 98 ASP A N 1
ATOM 729 C CA . ASP A 1 98 ? -14.252 2.622 3.873 1.00 92.00 98 ASP A CA 1
ATOM 730 C C . ASP A 1 98 ? -13.332 3.710 4.425 1.00 92.00 98 ASP A C 1
ATOM 732 O O . ASP A 1 98 ? -13.413 4.055 5.600 1.00 92.00 98 ASP A O 1
ATOM 736 N N . ILE A 1 99 ? -12.455 4.256 3.576 1.00 92.44 99 ILE A N 1
ATOM 737 C CA . ILE A 1 99 ? -11.526 5.329 3.939 1.00 92.44 99 ILE A CA 1
ATOM 738 C C . ILE A 1 99 ? -12.302 6.534 4.456 1.00 92.44 99 ILE A C 1
ATOM 740 O O . ILE A 1 99 ? -11.992 7.066 5.518 1.00 92.44 99 ILE A O 1
ATOM 744 N N . ASP A 1 100 ? -13.321 6.959 3.725 1.00 91.06 100 ASP A N 1
ATOM 745 C CA . ASP A 1 100 ? -14.120 8.121 4.071 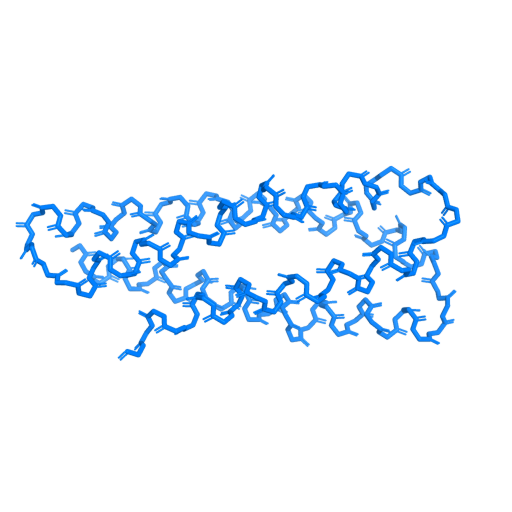1.00 91.06 100 ASP A CA 1
ATOM 746 C C . ASP A 1 100 ? -14.962 7.892 5.328 1.00 91.06 100 ASP A C 1
ATOM 748 O O . ASP A 1 100 ? -15.074 8.795 6.163 1.00 91.06 100 ASP A O 1
ATOM 752 N N . ALA A 1 101 ? -15.501 6.685 5.514 1.00 90.06 101 ALA A N 1
ATOM 753 C CA . ALA A 1 101 ? -16.198 6.319 6.740 1.00 90.06 101 ALA A CA 1
ATOM 754 C C . ALA A 1 101 ? -15.256 6.316 7.961 1.00 90.06 101 ALA A C 1
ATOM 756 O O . ALA A 1 101 ? -15.581 6.902 8.996 1.00 90.06 101 ALA A O 1
ATOM 757 N N . LEU A 1 102 ? -14.056 5.739 7.831 1.00 91.62 102 LEU A N 1
ATOM 758 C CA . LEU A 1 102 ? -13.059 5.688 8.906 1.00 91.62 102 LEU A CA 1
ATOM 759 C C . LEU A 1 102 ? -12.452 7.064 9.214 1.00 91.62 102 LEU A C 1
ATOM 761 O O . LEU A 1 102 ? -12.183 7.360 10.376 1.00 91.62 102 LEU A O 1
ATOM 765 N N . ARG A 1 103 ? -12.292 7.941 8.213 1.00 88.88 103 ARG A N 1
ATOM 766 C CA . ARG A 1 103 ? -11.848 9.335 8.412 1.00 88.88 103 ARG A CA 1
ATOM 767 C C . ARG A 1 103 ? -12.853 10.164 9.194 1.00 88.88 103 ARG A C 1
ATOM 769 O O . ARG A 1 103 ? -12.446 11.015 9.977 1.00 88.88 103 ARG A O 1
ATOM 776 N N . ARG A 1 104 ? -14.149 9.959 8.948 1.00 84.31 104 ARG A N 1
ATOM 777 C CA . ARG A 1 104 ? -15.204 10.708 9.638 1.00 84.31 104 ARG A CA 1
ATOM 778 C C . ARG A 1 104 ? -15.466 10.181 11.046 1.00 84.31 104 ARG A C 1
ATOM 780 O O . ARG A 1 104 ? -16.005 10.928 11.848 1.00 84.31 104 ARG A O 1
ATOM 787 N N . ALA A 1 105 ? -15.081 8.940 11.363 1.00 69.94 105 ALA A N 1
ATOM 788 C CA . ALA A 1 105 ? -15.284 8.306 12.674 1.00 69.94 105 ALA A CA 1
ATOM 789 C C . ALA A 1 105 ? -16.751 8.315 13.172 1.00 69.94 105 ALA A C 1
ATOM 791 O O . ALA A 1 105 ? -17.027 8.035 14.339 1.00 69.94 105 ALA A O 1
ATOM 792 N N . THR A 1 106 ? -17.702 8.621 12.288 1.00 58.62 106 THR A N 1
ATOM 793 C CA . THR A 1 106 ? -19.127 8.753 12.581 1.00 58.62 106 THR A CA 1
ATOM 794 C C . THR A 1 106 ? -19.817 7.419 12.329 1.00 58.62 106 THR A C 1
ATOM 796 O O . THR A 1 106 ? -20.082 7.080 11.177 1.00 58.62 106 THR A O 1
ATOM 799 N N . GLY A 1 107 ? -20.136 6.673 13.383 1.00 55.88 107 GLY A N 1
ATOM 800 C CA . GLY A 1 107 ? -21.128 5.601 13.293 1.00 55.88 107 GLY A CA 1
ATOM 801 C C . GLY A 1 107 ? -20.798 4.333 14.069 1.00 55.88 107 GLY A C 1
ATOM 802 O O . GLY A 1 107 ? -19.639 3.972 14.269 1.00 55.88 107 GLY A O 1
ATOM 803 N N . ALA A 1 108 ? -21.860 3.633 14.467 1.00 60.91 108 ALA A N 1
ATOM 804 C CA . ALA A 1 108 ? -21.786 2.219 14.804 1.00 60.91 108 ALA A CA 1
ATOM 805 C C . ALA A 1 108 ? -21.228 1.442 13.595 1.00 60.91 108 ALA A C 1
ATOM 807 O O . ALA A 1 108 ? -21.550 1.761 12.452 1.00 60.91 108 ALA A O 1
ATOM 808 N N . GLY A 1 109 ? -20.378 0.441 13.835 1.00 84.00 109 GLY A N 1
ATOM 809 C CA . GLY A 1 109 ? -19.818 -0.398 12.764 1.00 84.00 109 GLY A CA 1
ATOM 810 C C . GLY A 1 109 ? -18.395 -0.049 12.312 1.00 84.00 109 GLY A C 1
ATOM 811 O O . GLY A 1 109 ? -17.922 -0.627 11.334 1.00 84.00 109 GLY A O 1
ATOM 812 N N . VAL A 1 110 ? -17.661 0.814 13.034 1.00 91.50 110 VAL A N 1
ATOM 813 C CA . VAL A 1 110 ? -16.220 1.068 12.786 1.00 91.50 110 VAL A CA 1
ATOM 814 C C . VAL A 1 110 ? -15.418 -0.232 12.738 1.00 91.50 110 VAL A C 1
ATOM 816 O O . VAL A 1 110 ? -14.527 -0.373 11.902 1.00 91.50 110 VAL A O 1
ATOM 819 N N . LEU A 1 111 ? -15.756 -1.209 13.582 1.00 93.38 111 LEU A N 1
ATOM 820 C CA . LEU A 1 111 ? -15.097 -2.515 13.603 1.00 93.38 111 LEU A CA 1
ATOM 821 C C . LEU A 1 111 ? -15.314 -3.287 12.290 1.00 93.38 111 LEU A C 1
ATOM 823 O O . LEU A 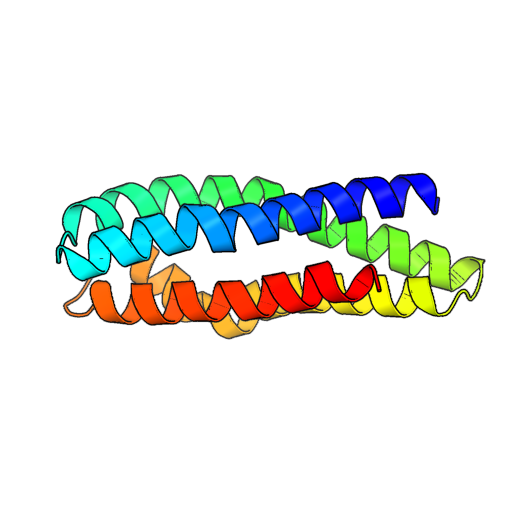1 111 ? -14.364 -3.843 11.746 1.00 93.38 111 LEU A O 1
ATOM 827 N N . ASP A 1 112 ? -16.532 -3.295 11.746 1.00 93.69 112 ASP A N 1
ATOM 828 C CA . ASP A 1 112 ? -16.849 -4.012 10.503 1.00 93.69 112 ASP A CA 1
ATOM 829 C C . ASP A 1 112 ? -16.240 -3.335 9.280 1.00 93.69 112 ASP A C 1
ATOM 831 O O . ASP A 1 112 ? -15.643 -4.003 8.431 1.00 93.69 112 ASP A O 1
ATOM 835 N N . ILE A 1 113 ? -16.306 -2.004 9.231 1.00 94.50 113 ILE A N 1
ATOM 836 C CA . ILE A 1 113 ? -15.642 -1.216 8.190 1.00 94.50 113 ILE A CA 1
ATOM 837 C C . ILE A 1 113 ? -14.132 -1.457 8.247 1.00 94.50 113 ILE A C 1
ATOM 839 O O . ILE A 1 113 ? -13.510 -1.677 7.213 1.00 94.50 113 ILE A O 1
ATOM 843 N N . THR A 1 114 ? -13.541 -1.500 9.444 1.00 95.31 114 THR A N 1
ATOM 844 C CA . THR A 1 114 ? -12.109 -1.782 9.613 1.00 95.31 114 THR A CA 1
ATOM 845 C C . THR A 1 114 ? -11.749 -3.185 9.132 1.00 95.31 114 THR A C 1
ATOM 847 O O . THR A 1 114 ? -10.778 -3.337 8.395 1.00 95.31 114 THR A O 1
ATOM 850 N N . ARG A 1 115 ? -12.543 -4.212 9.464 1.00 95.69 115 ARG A N 1
ATOM 851 C CA . ARG A 1 115 ? -12.326 -5.584 8.964 1.00 95.69 115 ARG A CA 1
ATOM 852 C C . ARG A 1 115 ? -12.355 -5.636 7.439 1.00 95.69 115 ARG A C 1
ATOM 854 O O . ARG A 1 115 ? -11.454 -6.208 6.824 1.00 95.69 115 ARG A O 1
ATOM 861 N N . ARG A 1 116 ? -13.363 -5.006 6.830 1.00 95.19 116 ARG A N 1
ATOM 862 C CA . ARG A 1 116 ? -13.515 -4.922 5.372 1.00 95.19 116 ARG A CA 1
ATOM 863 C C . ARG A 1 116 ? -12.351 -4.169 4.725 1.00 95.19 116 ARG A C 1
ATOM 865 O O . ARG A 1 116 ? -11.765 -4.663 3.760 1.00 95.19 116 ARG A O 1
ATOM 872 N N . PHE A 1 117 ? -11.963 -3.035 5.301 1.00 94.50 117 PHE A N 1
ATOM 873 C CA . PHE A 1 117 ? -10.813 -2.241 4.882 1.00 94.50 117 PHE A CA 1
ATOM 874 C C . PHE A 1 117 ? -9.524 -3.068 4.919 1.00 94.50 117 PHE A C 1
ATOM 876 O O . PHE A 1 117 ? -8.800 -3.124 3.925 1.00 94.50 117 PHE A O 1
ATOM 883 N N . CYS A 1 118 ? -9.251 -3.764 6.026 1.00 95.38 118 CYS A N 1
ATOM 884 C CA . CYS A 1 118 ? -8.088 -4.638 6.182 1.00 95.38 118 CYS A CA 1
ATOM 885 C C . CYS A 1 118 ? -8.081 -5.775 5.153 1.00 95.38 118 CYS A C 1
ATOM 887 O O . CYS A 1 118 ? -7.064 -5.985 4.496 1.00 95.38 118 CYS A O 1
ATOM 889 N N . ALA A 1 119 ? -9.215 -6.443 4.922 1.00 95.88 119 ALA A N 1
ATOM 890 C CA . ALA A 1 119 ? -9.316 -7.487 3.901 1.00 95.88 119 ALA A CA 1
ATOM 891 C C . ALA A 1 119 ? -8.958 -6.965 2.495 1.00 95.88 119 ALA A C 1
ATOM 893 O O . ALA A 1 119 ? -8.210 -7.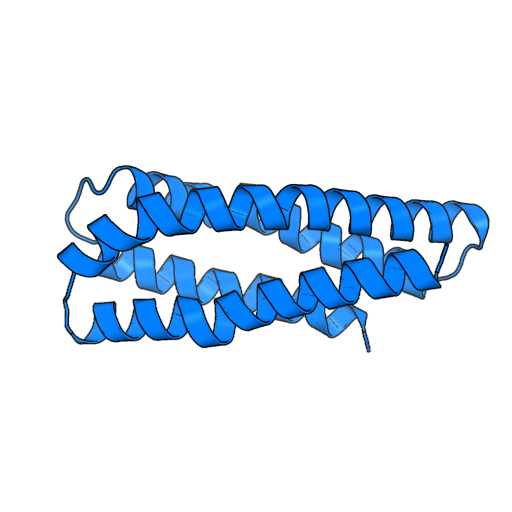604 1.754 1.00 95.88 119 ALA A O 1
ATOM 894 N N . ARG A 1 120 ? -9.418 -5.755 2.147 1.00 95.25 120 ARG A N 1
ATOM 895 C CA . ARG A 1 120 ? -9.133 -5.109 0.854 1.00 95.25 120 ARG A CA 1
ATOM 896 C C . ARG A 1 120 ? -7.660 -4.721 0.668 1.00 95.25 120 ARG A C 1
ATOM 898 O O . ARG A 1 120 ? -7.227 -4.593 -0.478 1.00 95.25 120 ARG A O 1
ATOM 905 N N . HIS A 1 121 ? -6.875 -4.583 1.743 1.00 94.31 121 HIS A N 1
ATOM 906 C CA . HIS A 1 121 ? -5.425 -4.355 1.642 1.00 94.31 121 HIS A CA 1
ATOM 907 C C . HIS A 1 121 ? -4.686 -5.562 1.090 1.00 94.31 121 HIS A C 1
ATOM 909 O O . HIS A 1 121 ? -3.786 -5.400 0.270 1.00 94.31 121 HIS A O 1
ATOM 915 N N . HIS A 1 122 ? -5.074 -6.766 1.507 1.00 94.44 122 HIS A N 1
ATOM 916 C CA . HIS A 1 122 ? -4.399 -7.984 1.071 1.00 94.44 122 HIS A CA 1
ATOM 917 C C . HIS A 1 122 ? -4.502 -8.169 -0.448 1.00 94.44 122 HIS A C 1
ATOM 919 O O . HIS A 1 122 ? -3.523 -8.560 -1.077 1.00 94.44 122 HIS A O 1
ATOM 925 N N . VAL A 1 123 ? -5.635 -7.787 -1.052 1.00 94.81 123 VAL A N 1
ATOM 926 C CA . VAL A 1 123 ? -5.845 -7.845 -2.510 1.00 94.81 123 VAL A CA 1
ATOM 927 C C . VAL A 1 123 ? -4.793 -7.024 -3.261 1.00 94.81 123 VAL A C 1
ATOM 929 O O . VAL A 1 123 ? -4.116 -7.537 -4.152 1.00 94.81 123 VAL A O 1
ATOM 932 N N . ARG A 1 124 ? -4.598 -5.757 -2.876 1.00 93.44 124 ARG A N 1
ATOM 933 C CA . ARG A 1 124 ? -3.595 -4.894 -3.523 1.00 93.44 124 ARG A CA 1
ATOM 934 C C . ARG A 1 124 ? -2.156 -5.313 -3.204 1.00 93.44 124 ARG A C 1
ATOM 936 O O . ARG A 1 124 ? -1.281 -5.143 -4.047 1.00 93.44 124 ARG A O 1
ATOM 943 N N . THR A 1 125 ? -1.901 -5.901 -2.034 1.00 94.00 125 THR A N 1
ATOM 944 C CA . THR A 1 125 ? -0.579 -6.450 -1.694 1.00 94.00 125 THR A CA 1
ATOM 945 C C . THR A 1 125 ? -0.225 -7.642 -2.576 1.00 94.00 125 THR A C 1
ATOM 947 O O . THR A 1 125 ? 0.880 -7.675 -3.110 1.00 94.00 125 THR A O 1
ATOM 950 N N . VAL A 1 126 ? -1.160 -8.573 -2.791 1.00 94.06 126 VAL A N 1
ATOM 951 C CA . VAL A 1 126 ? -0.956 -9.711 -3.700 1.00 94.06 126 VAL A CA 1
ATOM 952 C C . VAL A 1 126 ? -0.681 -9.222 -5.118 1.00 94.06 126 VAL A C 1
ATOM 954 O O . VAL A 1 126 ? 0.294 -9.662 -5.713 1.00 94.06 126 VAL A O 1
ATOM 957 N N . ALA A 1 127 ? -1.464 -8.270 -5.634 1.00 91.50 127 ALA A N 1
ATOM 958 C CA . ALA A 1 127 ? -1.230 -7.711 -6.967 1.00 91.50 127 ALA A CA 1
ATOM 959 C C . ALA A 1 127 ? 0.167 -7.073 -7.099 1.00 91.50 127 ALA A C 1
ATOM 961 O O . ALA A 1 127 ? 0.882 -7.350 -8.058 1.00 91.50 127 ALA A O 1
ATOM 962 N N . SER A 1 128 ? 0.582 -6.272 -6.110 1.00 90.50 128 SER A N 1
ATOM 963 C CA . SER A 1 128 ? 1.901 -5.621 -6.099 1.00 90.50 128 SER A CA 1
ATOM 964 C C . SER A 1 128 ? 3.060 -6.626 -6.055 1.00 90.50 128 SER A C 1
ATOM 966 O O . SER A 1 128 ? 4.072 -6.438 -6.728 1.00 90.50 128 SER A O 1
ATOM 968 N N . LEU A 1 129 ? 2.917 -7.714 -5.289 1.00 89.88 129 LEU A N 1
ATOM 969 C CA . LEU A 1 129 ? 3.947 -8.749 -5.154 1.00 89.88 129 LEU A CA 1
ATOM 970 C C . LEU A 1 129 ? 3.987 -9.709 -6.346 1.00 89.88 129 LEU A C 1
ATOM 972 O O . LEU A 1 129 ? 5.071 -10.082 -6.779 1.00 89.88 129 LEU A O 1
ATOM 976 N N . ALA A 1 130 ? 2.830 -10.080 -6.901 1.00 86.88 130 ALA A N 1
ATOM 977 C CA . ALA A 1 130 ? 2.740 -11.001 -8.035 1.00 86.88 130 ALA A CA 1
ATOM 978 C C . ALA A 1 130 ? 3.471 -10.473 -9.275 1.00 86.88 130 ALA A C 1
ATOM 980 O O . ALA A 1 130 ? 3.954 -11.254 -10.079 1.00 86.88 130 ALA A O 1
ATOM 981 N N . SER A 1 131 ? 3.612 -9.153 -9.404 1.00 81.19 131 SER A N 1
ATOM 982 C CA . SER A 1 131 ? 4.372 -8.538 -10.497 1.00 81.19 131 SER A CA 1
ATOM 983 C C . SER A 1 131 ? 5.903 -8.656 -10.408 1.00 81.19 131 SER A C 1
ATOM 985 O O . SER A 1 131 ? 6.584 -8.109 -11.270 1.00 81.19 131 SER A O 1
ATOM 987 N N . PHE A 1 132 ? 6.440 -9.343 -9.391 1.00 78.81 132 PHE A N 1
ATOM 988 C CA . PHE A 1 132 ? 7.851 -9.760 -9.325 1.00 78.81 132 PHE A CA 1
ATOM 989 C C . PHE A 1 132 ? 8.092 -11.207 -9.781 1.00 78.81 132 PHE A C 1
ATOM 991 O O . PHE A 1 132 ? 9.252 -11.603 -9.886 1.00 78.81 132 PHE A O 1
ATOM 998 N N . ALA A 1 133 ? 7.029 -11.994 -9.979 1.00 61.56 133 ALA A N 1
ATOM 999 C CA . ALA A 1 133 ? 7.098 -13.378 -10.449 1.00 61.56 133 ALA A CA 1
ATOM 1000 C C . ALA A 1 133 ? 7.040 -13.440 -11.980 1.00 61.56 133 ALA A C 1
ATOM 1002 O O . ALA A 1 133 ? 7.709 -14.335 -12.540 1.00 61.56 133 ALA A O 1
#

Radius of gyration: 16.01 Å; chains: 1; bounding box: 39×24×47 Å

Secondary structure (DSSP, 8-state):
-HHHHHHHHHHHHHHHHHIIIIIHHHHHHHHHTT-HHHHHHHHHHHHHHHHHHHHHHHHHHHHHHHHHHHHH--HHHHHHHHHHHHHHHHHHHTSHHHHHHHHH--STTHHHHHHHHHHHHHHHHHHHHHTT-

Sequence (133 aa):
MEAAALTLHGLHAGAMLFVSTVTARTLMKACSNKDEDLIKRFFPIWWPAGRDLMLPLGVACCALWGTHYARARVPHAAAAAAAVGFTVAWTGLAMMEDIDALRRATGAGVLDITRRFCARHHVRTVASLASFA